Protein AF-A0A7V2H7M3-F1 (afdb_monomer)

Structure (mmCIF, N/CA/C/O backbone):
data_AF-A0A7V2H7M3-F1
#
_entry.id   AF-A0A7V2H7M3-F1
#
loop_
_atom_site.group_PDB
_atom_site.id
_atom_site.type_symbol
_atom_site.label_atom_id
_atom_site.label_alt_id
_atom_site.label_comp_id
_atom_site.label_asym_id
_atom_site.label_entity_id
_atom_site.label_seq_id
_atom_site.pdbx_PDB_ins_code
_atom_site.Cartn_x
_atom_site.Cartn_y
_atom_site.Cartn_z
_atom_site.occupancy
_atom_site.B_iso_or_equiv
_atom_site.auth_seq_id
_atom_site.auth_comp_id
_atom_site.auth_asym_id
_atom_site.auth_atom_id
_atom_site.pdbx_PDB_model_num
ATOM 1 N N . MET A 1 1 ? 19.286 21.202 -51.052 1.00 45.16 1 MET A N 1
ATOM 2 C CA . MET A 1 1 ? 19.957 20.756 -49.817 1.00 45.16 1 MET A CA 1
ATOM 3 C C . MET A 1 1 ? 18.921 20.887 -48.724 1.00 45.16 1 MET A C 1
ATOM 5 O O . MET A 1 1 ? 18.784 21.968 -48.168 1.00 45.16 1 MET A O 1
ATOM 9 N N . ASP A 1 2 ? 18.118 19.841 -48.536 1.00 50.00 2 ASP A N 1
ATOM 10 C CA . ASP A 1 2 ? 17.126 19.800 -47.464 1.00 50.00 2 ASP A CA 1
ATOM 11 C C . ASP A 1 2 ? 17.863 19.610 -46.144 1.00 50.00 2 ASP A C 1
ATOM 13 O O . ASP A 1 2 ? 18.582 18.627 -45.948 1.00 50.00 2 ASP A O 1
ATOM 17 N N . ALA A 1 3 ? 17.741 20.605 -45.273 1.00 59.19 3 ALA A N 1
ATOM 18 C CA . ALA A 1 3 ? 18.166 20.489 -43.896 1.00 59.19 3 ALA A CA 1
ATOM 19 C C . ALA A 1 3 ? 17.231 19.479 -43.226 1.00 59.19 3 ALA A C 1
ATOM 21 O O . ALA A 1 3 ? 16.051 19.749 -43.021 1.00 59.19 3 ALA A O 1
ATOM 22 N N . LEU A 1 4 ? 17.755 18.290 -42.936 1.00 63.44 4 LEU A N 1
ATOM 23 C CA . LEU A 1 4 ? 17.146 17.373 -41.985 1.00 63.44 4 LEU A CA 1
ATOM 24 C C . LEU A 1 4 ? 17.096 18.104 -40.642 1.00 63.44 4 LEU A C 1
ATOM 26 O O . LEU A 1 4 ? 18.110 18.201 -39.949 1.00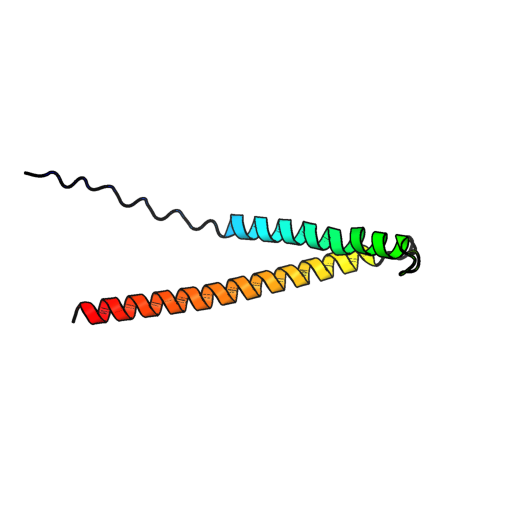 63.44 4 LEU A O 1
ATOM 30 N N . ASP A 1 5 ? 15.927 18.650 -40.313 1.00 64.19 5 ASP A N 1
ATOM 31 C CA . ASP A 1 5 ? 15.593 19.126 -38.978 1.00 64.19 5 ASP A CA 1
ATOM 32 C C . ASP A 1 5 ? 15.692 17.935 -38.020 1.00 64.19 5 ASP A C 1
ATOM 34 O O . ASP A 1 5 ? 14.735 17.199 -37.774 1.00 64.19 5 ASP A O 1
ATOM 38 N N . PHE A 1 6 ? 16.895 17.716 -37.495 1.00 61.62 6 PHE A N 1
ATOM 39 C CA . PHE A 1 6 ? 17.130 16.853 -36.353 1.00 61.62 6 PHE A CA 1
ATOM 40 C C . PHE A 1 6 ? 16.385 17.466 -35.169 1.00 61.62 6 PHE A C 1
ATOM 42 O O . PHE A 1 6 ? 16.909 18.314 -34.450 1.00 61.62 6 PHE A O 1
ATOM 49 N N . HIS A 1 7 ? 15.142 17.037 -34.957 1.00 63.25 7 HIS A N 1
ATOM 50 C CA . HIS A 1 7 ? 14.534 17.125 -33.642 1.00 63.25 7 HIS A CA 1
ATOM 51 C C . HIS A 1 7 ? 15.399 16.272 -32.709 1.00 63.25 7 HIS A C 1
ATOM 53 O O . HIS A 1 7 ? 15.458 15.055 -32.906 1.00 63.25 7 HIS A O 1
ATOM 59 N N . PRO A 1 8 ? 16.111 16.861 -31.728 1.00 59.09 8 PRO A N 1
ATOM 60 C CA . PRO A 1 8 ? 16.808 16.052 -30.748 1.00 59.09 8 PRO A CA 1
ATOM 61 C C . PRO A 1 8 ? 15.738 15.213 -30.056 1.00 59.09 8 PRO A C 1
ATOM 63 O O . PRO A 1 8 ? 14.820 15.765 -29.443 1.00 59.09 8 PRO A O 1
ATOM 66 N N . ALA A 1 9 ? 15.819 13.890 -30.220 1.00 60.97 9 ALA A N 1
ATOM 67 C CA . ALA A 1 9 ? 14.993 12.949 -29.485 1.00 60.97 9 ALA A CA 1
ATOM 68 C C . ALA A 1 9 ? 15.031 13.382 -28.017 1.00 60.97 9 ALA A C 1
ATOM 70 O O . ALA A 1 9 ? 16.110 13.468 -27.422 1.00 60.97 9 ALA A O 1
ATOM 71 N N . GLN A 1 10 ? 13.874 13.787 -27.486 1.00 58.75 10 GLN A N 1
ATOM 72 C CA . GLN A 1 10 ? 13.770 14.289 -26.124 1.00 58.75 10 GLN A CA 1
ATOM 73 C C . GLN A 1 10 ? 14.432 13.263 -25.205 1.00 58.75 10 GLN A C 1
ATOM 75 O O . GLN A 1 10 ? 14.114 12.075 -25.278 1.00 58.75 10 GLN A O 1
ATOM 80 N N . ALA A 1 11 ? 15.407 13.713 -24.409 1.00 60.50 11 ALA A N 1
ATOM 81 C CA . ALA A 1 11 ? 16.127 12.848 -23.486 1.00 60.50 11 ALA A CA 1
ATOM 82 C C . ALA A 1 11 ? 15.110 12.008 -22.695 1.00 60.50 11 ALA A C 1
ATOM 84 O O . ALA A 1 11 ? 14.114 12.581 -22.241 1.00 60.50 11 ALA A O 1
ATOM 85 N N . PRO A 1 12 ? 15.316 10.686 -22.542 1.00 58.56 12 PRO A N 1
ATOM 86 C CA . PRO A 1 12 ? 14.336 9.822 -21.902 1.00 58.56 12 PRO A CA 1
ATOM 87 C C . PRO A 1 12 ? 14.032 10.377 -20.512 1.00 58.56 12 PRO A C 1
ATOM 89 O O . PRO A 1 12 ? 14.915 10.45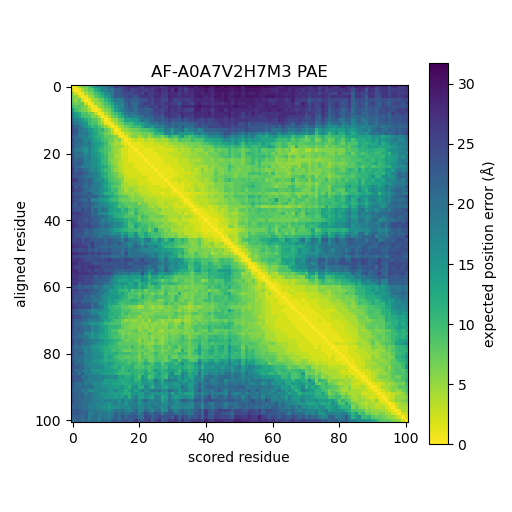5 -19.651 1.00 58.56 12 PRO A O 1
ATOM 92 N N . GLU A 1 13 ? 12.793 10.834 -20.319 1.00 63.31 13 GLU A N 1
ATOM 93 C CA . GLU A 1 13 ? 12.359 11.416 -19.059 1.00 63.31 13 GLU A CA 1
ATOM 94 C C . GLU A 1 13 ? 12.577 10.357 -17.975 1.00 63.31 13 GLU A C 1
ATOM 96 O O . GLU A 1 13 ? 12.093 9.226 -18.072 1.00 63.31 13 GLU A O 1
ATOM 101 N N . ARG A 1 14 ? 13.404 10.682 -16.975 1.00 63.56 14 ARG A N 1
ATOM 102 C CA . ARG A 1 14 ? 13.838 9.713 -15.966 1.00 63.56 14 ARG A CA 1
ATOM 103 C C . ARG A 1 14 ? 12.585 9.118 -15.309 1.00 63.56 14 ARG A C 1
ATOM 105 O O . ARG A 1 14 ? 11.771 9.887 -14.790 1.00 63.56 14 ARG A O 1
ATOM 112 N N . PRO A 1 15 ? 12.404 7.785 -15.309 1.00 67.25 15 PRO A N 1
ATOM 113 C CA . PRO A 1 15 ? 11.145 7.191 -14.889 1.00 67.25 15 PRO A CA 1
ATOM 114 C C . PRO A 1 15 ? 10.860 7.564 -13.430 1.00 67.25 15 PRO A C 1
ATOM 116 O O . PRO A 1 15 ? 11.639 7.258 -12.525 1.00 67.25 15 PRO A O 1
ATOM 119 N N . ARG A 1 16 ? 9.738 8.259 -13.199 1.00 79.75 16 ARG A N 1
ATOM 120 C CA . ARG A 1 16 ? 9.307 8.788 -11.890 1.00 79.75 16 ARG A CA 1
ATOM 121 C C . ARG A 1 16 ? 8.721 7.698 -10.987 1.00 79.75 16 ARG A C 1
ATOM 123 O O . ARG A 1 16 ? 7.652 7.855 -10.400 1.00 79.75 16 ARG A O 1
ATOM 130 N N . THR A 1 17 ? 9.426 6.580 -10.859 1.00 78.38 17 THR A N 1
ATOM 131 C CA . THR A 1 17 ? 8.984 5.405 -10.096 1.00 78.38 17 THR A CA 1
ATOM 132 C C . THR A 1 17 ? 8.724 5.737 -8.630 1.00 78.38 17 THR A C 1
ATOM 134 O O . THR A 1 17 ? 7.724 5.291 -8.078 1.00 78.38 17 THR A O 1
ATOM 137 N N . LEU A 1 18 ? 9.557 6.589 -8.023 1.00 79.75 18 LEU A N 1
ATOM 138 C CA . LEU A 1 18 ? 9.383 7.061 -6.646 1.00 79.75 18 LEU A CA 1
ATOM 139 C C . LEU A 1 18 ? 8.090 7.856 -6.450 1.00 79.75 18 LEU A C 1
ATOM 141 O O . LEU A 1 18 ? 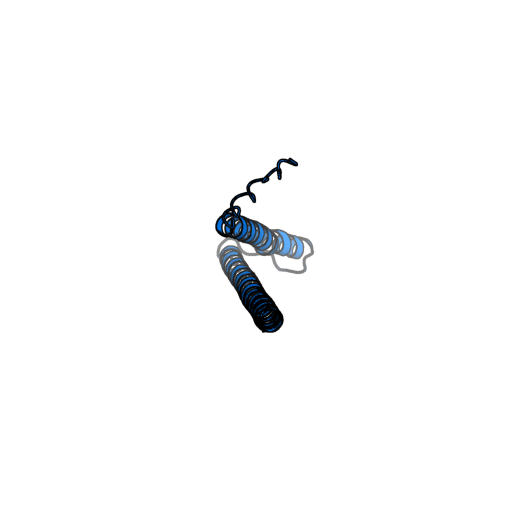7.391 7.642 -5.464 1.00 79.75 18 LEU A O 1
ATOM 145 N N . SER A 1 19 ? 7.751 8.746 -7.386 1.00 81.00 19 SER A N 1
ATOM 146 C CA . SER A 1 19 ? 6.517 9.535 -7.310 1.00 81.00 19 SER A CA 1
ATOM 147 C C . SER A 1 19 ? 5.283 8.642 -7.411 1.00 81.00 19 SER A C 1
ATOM 149 O O . SER A 1 19 ? 4.333 8.822 -6.656 1.00 81.00 19 SER A O 1
ATOM 151 N N . VAL A 1 20 ? 5.320 7.640 -8.294 1.00 82.88 20 VAL A N 1
ATOM 152 C CA . VAL A 1 20 ? 4.240 6.654 -8.430 1.00 82.88 20 VAL A CA 1
ATOM 153 C C . VAL A 1 20 ? 4.117 5.803 -7.163 1.00 82.88 20 VAL A C 1
ATOM 155 O O . VAL A 1 20 ? 3.015 5.629 -6.653 1.00 82.88 20 VAL A O 1
ATOM 158 N N . LEU A 1 21 ? 5.235 5.338 -6.595 1.00 80.94 21 LEU A N 1
ATOM 159 C CA . LEU A 1 21 ? 5.251 4.583 -5.337 1.00 80.94 21 LEU A CA 1
ATOM 160 C C . LEU A 1 21 ? 4.673 5.392 -4.172 1.00 80.94 21 LEU A C 1
ATOM 162 O O . LEU A 1 21 ? 3.862 4.869 -3.411 1.00 80.94 21 LEU A O 1
ATOM 166 N N . ALA A 1 22 ? 5.045 6.669 -4.062 1.00 84.38 22 ALA A N 1
ATOM 167 C CA . ALA A 1 22 ? 4.507 7.570 -3.050 1.00 84.38 22 ALA A CA 1
ATOM 168 C C . ALA A 1 22 ? 2.992 7.764 -3.213 1.00 84.38 22 ALA A C 1
ATOM 170 O O . ALA A 1 22 ? 2.257 7.711 -2.228 1.00 84.38 22 ALA A O 1
ATOM 171 N N . LEU A 1 23 ? 2.512 7.925 -4.450 1.00 86.56 23 LEU A N 1
ATOM 172 C CA . LEU A 1 23 ? 1.087 8.071 -4.744 1.00 86.56 23 LEU A CA 1
ATOM 173 C C . LEU A 1 23 ? 0.299 6.802 -4.384 1.00 86.56 23 LEU A C 1
ATOM 175 O O . LEU A 1 23 ? -0.750 6.890 -3.750 1.00 86.56 23 LEU A O 1
ATOM 179 N N . ILE A 1 24 ? 0.827 5.625 -4.734 1.00 84.88 24 ILE A N 1
ATOM 180 C CA . ILE A 1 24 ? 0.219 4.332 -4.393 1.00 84.88 24 ILE A CA 1
ATOM 181 C C . ILE A 1 24 ? 0.200 4.135 -2.875 1.00 84.88 24 ILE A C 1
ATOM 183 O O . ILE A 1 24 ? -0.819 3.717 -2.333 1.00 84.88 24 ILE A O 1
ATOM 187 N N . ALA A 1 25 ? 1.286 4.463 -2.173 1.00 83.19 25 ALA A N 1
ATOM 188 C CA . ALA A 1 25 ? 1.349 4.354 -0.717 1.00 83.19 25 ALA A CA 1
ATOM 189 C C . ALA A 1 25 ? 0.328 5.271 -0.025 1.00 83.19 25 ALA A C 1
ATOM 191 O O . ALA A 1 25 ? -0.333 4.851 0.928 1.00 83.19 25 ALA A O 1
ATOM 192 N N . LEU A 1 26 ? 0.160 6.498 -0.528 1.00 87.06 26 LEU A N 1
ATOM 193 C CA . LEU A 1 26 ? -0.799 7.470 -0.003 1.00 87.06 26 LEU A CA 1
ATOM 194 C C . LEU A 1 26 ? -2.239 7.019 -0.270 1.00 87.06 26 LEU A C 1
ATOM 196 O O . LEU A 1 26 ? -3.039 6.953 0.662 1.00 87.06 26 LEU A O 1
ATOM 200 N N . ALA A 1 27 ? -2.553 6.617 -1.505 1.00 85.12 27 ALA A N 1
ATOM 201 C CA . ALA A 1 27 ? -3.853 6.049 -1.850 1.00 85.12 27 ALA A CA 1
ATOM 202 C C . ALA A 1 27 ? -4.165 4.817 -0.987 1.00 85.12 27 ALA A C 1
ATOM 204 O O . ALA A 1 27 ? -5.256 4.705 -0.428 1.00 85.12 27 ALA A O 1
ATOM 205 N N . ALA A 1 28 ? -3.184 3.930 -0.801 1.00 82.06 28 ALA A N 1
ATOM 206 C CA . ALA A 1 28 ? -3.340 2.760 0.045 1.00 82.06 28 ALA A CA 1
ATOM 207 C C . ALA A 1 28 ? -3.601 3.125 1.515 1.00 82.06 28 ALA A C 1
ATOM 209 O O . ALA A 1 28 ? -4.413 2.482 2.178 1.00 82.06 28 ALA A O 1
ATOM 210 N N . GLY A 1 29 ? -2.959 4.180 2.018 1.00 82.19 29 GLY A N 1
ATOM 211 C CA . GLY A 1 29 ? -3.238 4.740 3.340 1.00 82.19 29 GLY A CA 1
ATOM 212 C C . GLY A 1 29 ? -4.685 5.215 3.482 1.00 82.19 29 GLY A C 1
ATOM 213 O O . GLY A 1 29 ? -5.348 4.859 4.455 1.00 82.19 29 GLY A O 1
ATOM 214 N N . VAL A 1 30 ? -5.201 5.951 2.491 1.00 84.38 30 VAL A N 1
ATOM 215 C CA . VAL A 1 30 ? -6.588 6.456 2.483 1.00 84.38 30 VAL A CA 1
ATOM 216 C C . VAL A 1 30 ? -7.598 5.310 2.478 1.00 84.38 30 VAL A C 1
ATOM 218 O O . VAL A 1 30 ? -8.523 5.298 3.288 1.00 84.38 30 VAL A O 1
ATOM 221 N N . PHE A 1 31 ? -7.404 4.311 1.617 1.00 80.12 31 PHE A N 1
ATOM 222 C CA . PHE A 1 31 ? -8.272 3.131 1.580 1.00 80.12 31 PHE A CA 1
ATOM 223 C C . PHE A 1 31 ? -8.201 2.314 2.873 1.00 80.12 31 PHE A C 1
ATOM 225 O O . PHE A 1 31 ? -9.237 1.887 3.380 1.00 80.12 31 PHE A O 1
ATOM 232 N N . SER A 1 32 ? -7.007 2.143 3.447 1.00 79.88 32 SER A N 1
ATOM 233 C CA . SER A 1 32 ? -6.847 1.467 4.737 1.00 79.88 32 SER A CA 1
ATOM 234 C C . SER A 1 32 ? -7.589 2.204 5.855 1.00 79.88 32 SER A C 1
ATOM 236 O O . SER A 1 32 ? -8.230 1.579 6.700 1.00 79.88 32 SER A O 1
ATOM 238 N N . TYR A 1 33 ? -7.561 3.539 5.839 1.00 78.81 33 TYR A N 1
ATOM 239 C CA . TYR A 1 33 ? -8.286 4.365 6.801 1.00 78.81 33 TYR A CA 1
ATOM 240 C C . TYR A 1 33 ? -9.804 4.215 6.647 1.00 78.81 33 TYR A C 1
ATOM 242 O O . TYR A 1 33 ? -10.499 3.958 7.631 1.00 78.81 33 TYR A O 1
ATOM 250 N N . LEU A 1 34 ? -10.310 4.302 5.411 1.00 80.44 34 LEU A N 1
ATOM 251 C CA . LEU A 1 34 ? -11.727 4.099 5.095 1.00 80.44 34 LEU A CA 1
ATOM 252 C C . LEU A 1 34 ? -12.216 2.723 5.557 1.00 80.44 34 LEU A C 1
ATOM 254 O O . LEU A 1 34 ? -13.286 2.613 6.151 1.00 80.44 34 LEU A O 1
ATOM 258 N N . TRP A 1 35 ? -11.418 1.680 5.339 1.00 77.94 35 TRP A N 1
ATOM 259 C CA . TRP A 1 35 ? -11.753 0.329 5.774 1.00 77.94 35 TRP A CA 1
ATOM 260 C C . TRP A 1 35 ? -11.726 0.179 7.301 1.00 77.94 35 TRP A C 1
ATOM 262 O O . TRP A 1 35 ? -12.649 -0.369 7.897 1.00 77.94 35 TRP A O 1
ATOM 272 N N . ALA A 1 36 ? -10.681 0.670 7.968 1.00 77.19 36 ALA A N 1
ATOM 273 C CA . ALA A 1 36 ? -10.514 0.455 9.402 1.00 77.19 36 ALA A CA 1
ATOM 274 C C . ALA A 1 36 ? -11.474 1.295 10.255 1.00 77.19 36 ALA A C 1
ATOM 276 O O . ALA A 1 36 ? -11.915 0.819 11.301 1.00 77.19 36 ALA A O 1
ATOM 277 N N . TYR A 1 37 ? -11.793 2.519 9.826 1.00 73.50 37 TYR A N 1
ATOM 278 C CA . TYR A 1 37 ? -12.591 3.467 10.606 1.00 73.50 37 TYR A CA 1
ATOM 279 C C . TYR A 1 37 ? -13.988 3.678 10.031 1.00 73.50 37 TYR A C 1
ATOM 281 O O . TYR A 1 37 ? -14.956 3.459 10.750 1.00 73.50 37 TYR A O 1
ATOM 289 N N . CYS A 1 38 ? -14.123 4.060 8.757 1.00 79.31 38 CYS A N 1
ATOM 290 C CA . CYS A 1 38 ? -15.443 4.378 8.202 1.00 79.31 38 CYS A CA 1
ATOM 291 C C . CYS A 1 38 ? -16.324 3.138 8.038 1.00 79.31 38 CYS A C 1
ATOM 293 O O . CYS A 1 38 ? -17.502 3.188 8.376 1.00 79.31 38 CYS A O 1
ATOM 295 N N . LEU A 1 39 ? -15.774 2.021 7.553 1.00 77.44 39 LEU A N 1
ATOM 296 C CA . LEU A 1 39 ? -16.554 0.793 7.387 1.00 77.44 39 LEU A CA 1
ATOM 297 C C . LEU A 1 39 ? -16.960 0.199 8.742 1.00 77.44 39 LEU A C 1
ATOM 299 O O . LEU A 1 39 ? -18.097 -0.239 8.895 1.00 77.44 39 LEU A O 1
ATOM 303 N N . THR A 1 40 ? -16.063 0.208 9.734 1.00 74.69 40 THR A N 1
ATOM 304 C CA . THR A 1 40 ? -16.394 -0.291 11.078 1.00 74.69 40 THR A CA 1
ATOM 305 C C . THR A 1 40 ? -17.428 0.589 11.771 1.00 74.69 40 THR A C 1
ATOM 307 O O . THR A 1 40 ? -18.370 0.044 12.336 1.00 74.69 40 THR A O 1
ATOM 310 N N . ASP A 1 41 ? -17.327 1.919 11.675 1.00 75.06 41 ASP A N 1
ATOM 311 C CA . ASP A 1 41 ? -18.368 2.813 12.201 1.00 75.06 41 ASP A CA 1
ATOM 312 C C . ASP A 1 41 ? -19.698 2.647 11.468 1.00 75.06 41 ASP A C 1
ATOM 314 O O . ASP A 1 41 ? -20.739 2.620 12.116 1.00 75.06 41 ASP A O 1
ATOM 318 N N . ALA A 1 42 ? -19.687 2.473 10.143 1.00 77.94 42 ALA A N 1
ATOM 319 C CA . ALA A 1 42 ? -20.906 2.222 9.379 1.00 77.94 42 ALA A CA 1
ATOM 320 C C . ALA A 1 42 ? -21.580 0.902 9.793 1.00 77.94 42 ALA A C 1
ATOM 322 O O . ALA A 1 42 ? -22.801 0.844 9.914 1.00 77.94 42 ALA A O 1
ATOM 323 N N . LEU A 1 43 ? -20.797 -0.148 10.059 1.00 80.06 43 LEU A N 1
ATOM 324 C CA . LEU A 1 43 ? -21.302 -1.440 10.534 1.00 80.06 43 LEU A CA 1
ATOM 325 C C . LEU A 1 43 ? -21.832 -1.381 11.972 1.00 80.06 43 LEU A C 1
ATOM 327 O O . LEU A 1 43 ? -22.806 -2.063 12.285 1.00 80.06 43 LEU A O 1
ATOM 331 N N . VAL A 1 44 ? -21.218 -0.571 12.838 1.00 80.19 44 VAL A N 1
ATOM 332 C CA . VAL A 1 44 ? -21.730 -0.314 14.194 1.00 80.19 44 VAL A CA 1
ATOM 333 C C . VAL A 1 44 ? -23.021 0.507 14.130 1.00 80.19 44 VAL A C 1
ATOM 335 O O . VAL A 1 44 ? -23.981 0.181 14.820 1.00 80.19 44 VAL A O 1
ATOM 338 N N . ALA A 1 45 ? -23.086 1.524 13.265 1.00 78.88 45 ALA A N 1
ATOM 339 C CA . ALA A 1 45 ? -24.290 2.328 13.051 1.00 78.88 45 ALA A CA 1
ATOM 340 C C . ALA A 1 45 ? -25.448 1.516 12.444 1.00 78.88 45 ALA A C 1
ATOM 342 O O . ALA A 1 45 ? -26.609 1.814 12.705 1.00 78.88 45 ALA A O 1
ATOM 343 N N . ALA A 1 46 ? -25.137 0.481 11.663 1.00 84.00 46 ALA A N 1
ATOM 344 C CA . ALA A 1 46 ? -26.108 -0.472 11.134 1.00 84.00 46 ALA A CA 1
ATOM 345 C C . ALA A 1 46 ? -26.494 -1.586 12.134 1.00 84.00 46 ALA A C 1
ATOM 347 O O . ALA A 1 46 ? -27.174 -2.528 11.739 1.00 84.00 46 ALA A O 1
ATOM 348 N N . GLU A 1 47 ? -26.026 -1.521 13.390 1.00 76.75 47 GLU A N 1
ATOM 349 C CA . GLU A 1 47 ? -26.188 -2.548 14.441 1.00 76.75 47 GLU A CA 1
ATOM 350 C C . GLU A 1 47 ? -25.697 -3.959 14.051 1.00 76.75 47 GLU A C 1
ATOM 352 O O . GLU A 1 47 ? -25.986 -4.948 14.722 1.00 76.75 47 GLU A O 1
ATOM 357 N N . VAL A 1 48 ? -24.897 -4.070 12.986 1.00 79.94 48 VAL A N 1
ATOM 358 C CA . VAL A 1 48 ? -24.307 -5.340 12.534 1.00 79.94 48 VAL A CA 1
ATOM 359 C C . VAL A 1 48 ? -23.135 -5.744 13.433 1.00 79.94 48 VAL A C 1
ATOM 361 O O . VAL A 1 48 ? -22.860 -6.930 13.616 1.00 79.94 48 VAL A O 1
ATOM 364 N N . LEU A 1 49 ? -22.435 -4.760 14.005 1.00 76.38 49 LEU A N 1
ATOM 365 C CA . LEU A 1 49 ? -21.324 -4.962 14.932 1.00 76.38 49 LEU A CA 1
ATOM 366 C C . LEU A 1 49 ? -21.601 -4.299 16.280 1.00 76.38 49 LEU A C 1
ATOM 368 O O . LEU A 1 49 ? -22.127 -3.190 16.353 1.00 76.38 49 LEU A O 1
ATOM 372 N N . ALA A 1 50 ? -21.181 -4.968 17.356 1.00 75.81 50 ALA A N 1
ATOM 373 C CA . ALA A 1 50 ? -21.255 -4.409 18.697 1.00 75.81 50 ALA A CA 1
ATOM 374 C C . ALA A 1 50 ? -20.348 -3.164 18.829 1.00 75.81 50 ALA A C 1
ATOM 376 O O . ALA A 1 50 ? -19.259 -3.137 18.241 1.00 75.81 50 ALA A O 1
ATOM 377 N N . PRO A 1 51 ? -20.746 -2.158 19.631 1.00 71.88 51 PRO A N 1
ATOM 378 C CA . PRO A 1 51 ? -19.931 -0.977 19.883 1.00 71.88 51 PRO A CA 1
ATOM 379 C C . PRO A 1 51 ? -18.558 -1.365 20.431 1.00 71.88 51 PRO A C 1
ATOM 381 O O . PRO A 1 51 ? -18.438 -2.066 21.439 1.00 71.88 51 PRO A O 1
ATOM 384 N N . ILE A 1 52 ? -17.507 -0.905 19.759 1.00 68.62 52 ILE A N 1
ATOM 385 C CA . ILE A 1 52 ? -16.131 -1.215 20.144 1.00 68.62 52 ILE A CA 1
ATOM 386 C C . ILE A 1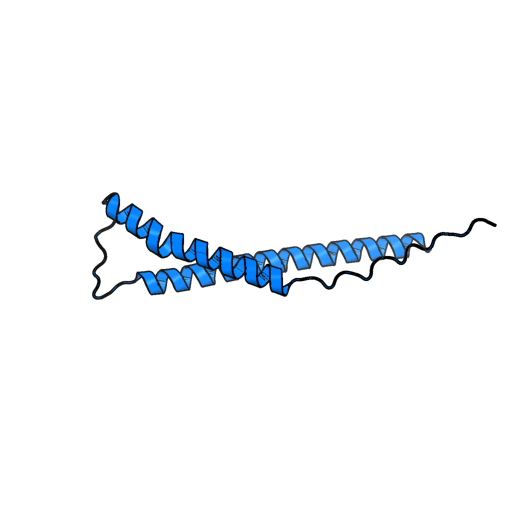 52 ? -15.787 -0.450 21.433 1.00 68.62 52 ILE A C 1
ATOM 388 O O . ILE A 1 52 ? -15.979 0.763 21.525 1.00 68.62 52 ILE A O 1
ATOM 392 N N . ASN A 1 53 ? -15.280 -1.168 22.438 1.00 71.50 53 ASN A N 1
ATOM 393 C CA . ASN A 1 53 ? -14.873 -0.597 23.720 1.00 71.50 53 ASN A CA 1
ATOM 394 C C . ASN A 1 53 ? -13.578 0.226 23.573 1.00 71.50 53 ASN A C 1
ATOM 396 O O . ASN A 1 53 ? -12.527 -0.325 23.246 1.00 71.50 53 ASN A O 1
ATOM 400 N N . ARG A 1 54 ? -13.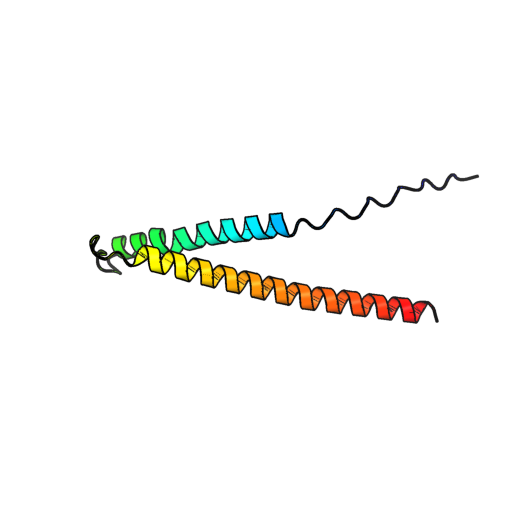646 1.521 23.917 1.00 66.06 54 ARG A N 1
ATOM 401 C CA . ARG A 1 54 ? -12.524 2.483 23.893 1.00 66.06 54 ARG A CA 1
ATOM 402 C C . ARG A 1 54 ? -11.283 2.046 24.676 1.00 66.06 54 ARG A C 1
ATOM 404 O O . ARG A 1 54 ? -10.190 2.519 24.391 1.00 66.06 54 ARG A O 1
ATOM 411 N N . LEU A 1 55 ? -11.433 1.182 25.681 1.00 67.44 55 LEU A N 1
ATOM 412 C CA . LEU A 1 55 ? -10.305 0.736 26.505 1.00 67.44 55 LEU A CA 1
ATOM 413 C C . LEU A 1 55 ? -9.410 -0.286 25.781 1.00 67.44 55 LEU A C 1
ATOM 415 O O . LEU A 1 55 ? -8.267 -0.488 26.179 1.00 67.44 55 LEU A O 1
ATOM 419 N N . ASN A 1 56 ? -9.919 -0.936 24.730 1.00 66.50 56 ASN A N 1
ATOM 420 C CA . ASN A 1 56 ? -9.196 -1.965 23.990 1.00 66.50 56 ASN A CA 1
ATOM 421 C C . ASN A 1 56 ? -9.542 -1.895 22.494 1.00 66.50 56 ASN A C 1
ATOM 423 O O . ASN A 1 56 ? -10.046 -2.857 21.918 1.00 66.50 56 ASN A O 1
ATOM 427 N N . ASP A 1 57 ? -9.323 -0.730 21.880 1.00 69.25 57 ASP A N 1
ATOM 428 C CA . ASP A 1 57 ? -9.632 -0.490 20.468 1.00 69.25 57 ASP A CA 1
ATOM 429 C C . ASP A 1 57 ? -8.710 -1.324 19.542 1.00 69.25 57 ASP A C 1
ATOM 431 O O . ASP A 1 57 ? -7.505 -1.063 19.470 1.00 69.25 57 ASP A O 1
ATOM 435 N N . PRO A 1 58 ? -9.234 -2.300 18.768 1.00 75.75 58 PRO A N 1
ATOM 436 C CA . PRO A 1 58 ? -8.444 -3.097 17.824 1.00 75.75 58 PRO A CA 1
ATOM 437 C C . PRO A 1 58 ? -8.206 -2.376 16.485 1.00 75.75 58 PRO A C 1
ATOM 439 O O . PRO A 1 58 ? -7.381 -2.816 15.680 1.00 75.75 58 PRO A O 1
ATOM 442 N N . ARG A 1 59 ? -8.896 -1.251 16.247 1.00 70.31 59 ARG A N 1
ATOM 443 C CA . ARG A 1 59 ? -8.885 -0.495 14.981 1.00 70.31 59 ARG A CA 1
ATOM 444 C C . ARG A 1 59 ? -7.483 -0.076 14.500 1.00 70.31 59 ARG A C 1
ATOM 446 O O . ARG A 1 59 ? -7.225 -0.227 13.307 1.00 70.31 59 ARG A O 1
ATOM 453 N N . PRO A 1 60 ? -6.537 0.357 15.365 1.00 75.00 60 PRO A N 1
ATOM 454 C CA . PRO A 1 60 ? -5.184 0.712 14.925 1.00 75.00 60 PRO A CA 1
ATOM 455 C C . PRO A 1 60 ? -4.412 -0.492 14.376 1.00 75.00 60 PRO A C 1
ATOM 457 O O . PRO A 1 60 ? -3.642 -0.369 13.424 1.00 75.00 60 PRO A O 1
ATOM 460 N N . ARG A 1 61 ? -4.638 -1.678 14.960 1.00 78.38 61 ARG A N 1
ATOM 461 C CA . ARG A 1 61 ? -4.007 -2.924 14.509 1.00 78.38 61 ARG A CA 1
ATOM 462 C C . ARG A 1 61 ? -4.573 -3.330 13.158 1.00 78.38 61 ARG A C 1
ATOM 464 O O . ARG A 1 61 ? -3.792 -3.648 12.269 1.00 78.38 61 ARG A O 1
ATOM 471 N N . TRP A 1 62 ? -5.896 -3.246 12.994 1.00 79.75 62 TRP A N 1
ATOM 472 C CA . TRP A 1 62 ? -6.561 -3.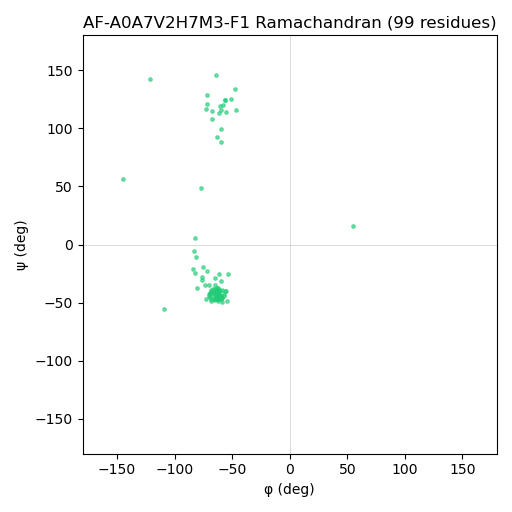511 11.719 1.00 79.75 62 TRP A CA 1
ATOM 473 C C . TRP A 1 62 ? -6.075 -2.576 10.618 1.00 79.75 62 TRP A C 1
ATOM 475 O O . TRP A 1 62 ? -5.664 -3.076 9.576 1.00 79.75 62 TRP A O 1
ATOM 485 N N . PHE A 1 63 ? -5.996 -1.270 10.889 1.00 76.25 63 PHE A N 1
ATOM 486 C CA . PHE A 1 63 ? -5.446 -0.274 9.966 1.00 76.25 63 PHE A CA 1
ATOM 487 C C . PHE A 1 63 ? -4.024 -0.616 9.506 1.00 76.25 63 PHE A C 1
ATOM 489 O O . PHE A 1 63 ? -3.732 -0.593 8.310 1.00 76.25 63 PHE A O 1
ATOM 496 N N . ALA A 1 64 ? -3.132 -0.957 10.442 1.00 78.81 64 ALA A N 1
ATOM 497 C CA . ALA A 1 64 ? -1.766 -1.328 10.094 1.00 78.81 64 ALA A CA 1
ATOM 498 C C . ALA A 1 64 ? -1.743 -2.610 9.247 1.00 78.81 64 ALA A C 1
ATOM 500 O O . ALA A 1 64 ? -1.099 -2.641 8.199 1.00 78.81 64 ALA A O 1
ATOM 501 N N . THR A 1 65 ? -2.486 -3.648 9.644 1.00 82.81 65 THR A N 1
ATOM 502 C CA . THR A 1 65 ? -2.536 -4.910 8.890 1.00 82.81 65 THR A CA 1
ATOM 503 C C . THR A 1 65 ? -3.118 -4.748 7.488 1.00 82.81 65 THR A C 1
ATOM 505 O O . THR A 1 65 ? -2.548 -5.295 6.547 1.00 82.81 65 THR A O 1
ATOM 508 N N . SER A 1 66 ? -4.199 -3.978 7.310 1.00 79.56 66 SER A N 1
ATOM 509 C CA . SER A 1 66 ? -4.793 -3.740 5.990 1.00 79.56 66 SER A CA 1
ATOM 510 C C . SER A 1 66 ? -3.881 -2.899 5.108 1.00 79.56 66 SER A C 1
ATOM 512 O O . SER A 1 66 ? -3.732 -3.202 3.927 1.00 79.56 66 SER A O 1
ATOM 514 N N . TRP A 1 67 ? -3.209 -1.894 5.677 1.00 81.50 67 TRP A N 1
ATOM 515 C CA . TRP A 1 67 ? -2.254 -1.072 4.940 1.00 81.50 67 TRP A CA 1
ATOM 516 C C . TRP A 1 67 ? -1.075 -1.903 4.421 1.00 81.50 67 TRP A C 1
ATOM 518 O O . TRP A 1 67 ? -0.767 -1.859 3.228 1.00 81.50 67 TRP A O 1
ATOM 528 N N . PHE A 1 68 ? -0.468 -2.725 5.285 1.00 85.19 68 PHE A N 1
ATOM 529 C CA . PHE A 1 68 ? 0.603 -3.636 4.879 1.00 85.19 68 PHE A CA 1
ATOM 530 C C . PHE A 1 68 ? 0.129 -4.656 3.839 1.00 85.19 68 PHE A C 1
ATOM 532 O O . PHE A 1 68 ? 0.822 -4.871 2.846 1.00 85.19 68 PHE A O 1
ATOM 539 N N . ALA A 1 69 ? -1.057 -5.244 4.017 1.00 86.75 69 ALA A N 1
ATOM 540 C CA . ALA A 1 69 ? -1.616 -6.188 3.053 1.00 86.75 69 ALA A CA 1
ATOM 541 C C . ALA A 1 69 ? -1.796 -5.547 1.667 1.00 86.75 69 ALA A C 1
ATOM 543 O O . ALA A 1 69 ? -1.377 -6.122 0.663 1.00 86.75 69 ALA A O 1
ATOM 544 N 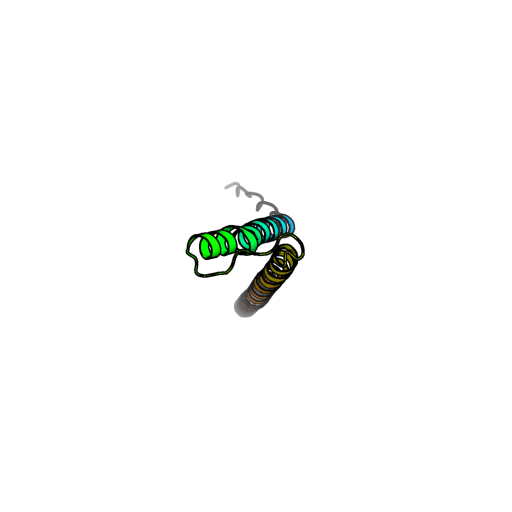N . MET A 1 70 ? -2.337 -4.328 1.598 1.00 81.94 70 MET A N 1
ATOM 545 C CA . MET A 1 70 ? -2.498 -3.609 0.331 1.00 81.94 70 MET A CA 1
ATOM 546 C C . MET A 1 70 ? -1.165 -3.229 -0.307 1.00 81.94 70 MET A C 1
ATOM 548 O O . MET A 1 70 ? -1.017 -3.340 -1.523 1.00 81.94 70 MET A O 1
ATOM 552 N N . MET A 1 71 ? -0.174 -2.826 0.491 1.00 85.56 71 MET A N 1
ATOM 553 C CA . MET A 1 71 ? 1.159 -2.535 -0.034 1.00 85.56 71 MET A CA 1
ATOM 554 C C . MET A 1 71 ? 1.816 -3.766 -0.655 1.00 85.56 71 MET A C 1
ATOM 556 O O . MET A 1 71 ? 2.373 -3.668 -1.748 1.00 85.56 71 MET A O 1
ATOM 560 N N . ILE A 1 72 ? 1.682 -4.929 -0.014 1.00 88.94 72 ILE A N 1
ATOM 561 C CA . ILE A 1 72 ? 2.159 -6.202 -0.564 1.00 88.94 72 ILE A CA 1
ATOM 562 C C . ILE A 1 72 ? 1.453 -6.508 -1.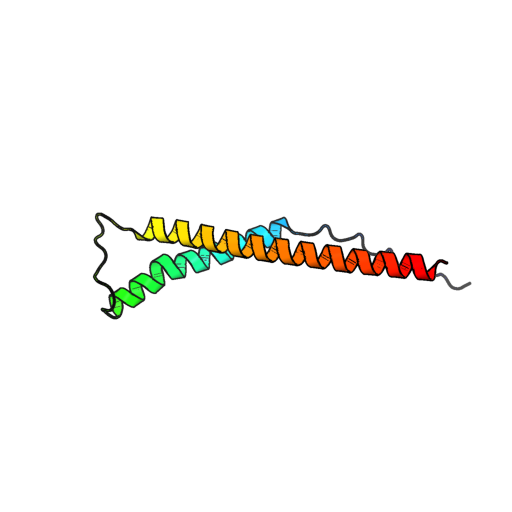888 1.00 88.94 72 ILE A C 1
ATOM 564 O O . ILE A 1 72 ? 2.118 -6.843 -2.865 1.00 88.94 72 ILE A O 1
ATOM 568 N N . VAL A 1 73 ? 0.129 -6.335 -1.962 1.00 88.56 73 VAL A N 1
ATOM 569 C CA . VAL A 1 73 ? -0.632 -6.550 -3.204 1.00 88.56 73 VAL A CA 1
ATOM 570 C C . VAL A 1 73 ? -0.127 -5.644 -4.329 1.00 88.56 73 VAL A C 1
ATOM 572 O O . VAL A 1 73 ? 0.176 -6.137 -5.415 1.00 88.56 73 VAL A O 1
ATOM 575 N N . PHE A 1 74 ? 0.033 -4.342 -4.084 1.00 85.38 74 PHE A N 1
ATOM 576 C CA . PHE A 1 74 ? 0.535 -3.424 -5.109 1.00 85.38 74 PHE A CA 1
ATOM 577 C C . PHE A 1 74 ? 1.976 -3.731 -5.530 1.00 85.38 74 PHE A C 1
ATOM 579 O O . PHE A 1 74 ? 2.286 -3.656 -6.720 1.00 85.38 74 PHE A O 1
ATOM 586 N N . MET A 1 75 ? 2.847 -4.126 -4.596 1.00 86.19 75 MET A N 1
ATOM 587 C CA . MET A 1 75 ? 4.204 -4.571 -4.927 1.00 86.19 75 MET A CA 1
ATOM 588 C C . MET A 1 75 ? 4.196 -5.820 -5.809 1.00 86.19 75 MET A C 1
ATOM 590 O O . MET A 1 75 ? 4.938 -5.874 -6.787 1.00 86.19 75 MET A O 1
ATOM 594 N N . LEU A 1 76 ? 3.346 -6.804 -5.504 1.00 88.81 76 LEU A N 1
ATOM 595 C CA . LEU A 1 76 ? 3.220 -8.021 -6.306 1.00 88.81 76 LEU A CA 1
ATOM 596 C C . LEU A 1 76 ? 2.739 -7.713 -7.726 1.00 88.81 76 LEU A C 1
ATOM 598 O O . LEU A 1 76 ? 3.306 -8.231 -8.687 1.00 88.81 76 LEU A O 1
ATOM 602 N N . VAL A 1 77 ? 1.743 -6.835 -7.868 1.00 88.06 77 VAL A N 1
ATOM 603 C CA . VAL A 1 77 ? 1.250 -6.394 -9.181 1.00 88.06 77 VAL A CA 1
ATOM 604 C C . VAL A 1 77 ? 2.346 -5.659 -9.952 1.00 88.06 77 VAL A C 1
ATOM 606 O O . VAL A 1 77 ? 2.598 -5.984 -11.111 1.00 88.06 77 VAL A O 1
ATOM 60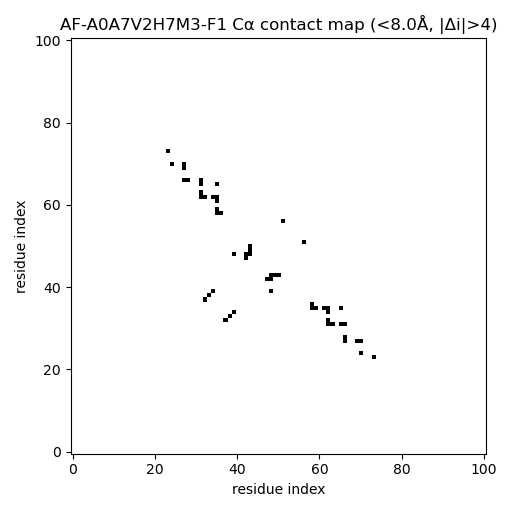9 N N . GLY A 1 78 ? 3.050 -4.721 -9.314 1.00 84.38 78 GLY A N 1
ATOM 610 C CA . GLY A 1 78 ? 4.160 -3.997 -9.937 1.00 84.38 78 GLY A CA 1
ATOM 611 C C . GLY A 1 78 ? 5.284 -4.928 -10.395 1.00 84.38 78 GLY A C 1
ATOM 612 O O . GLY A 1 78 ? 5.750 -4.834 -11.529 1.00 84.38 78 GLY A O 1
ATOM 613 N N . PHE A 1 79 ? 5.666 -5.888 -9.553 1.00 86.62 79 PHE A N 1
ATOM 614 C CA . PHE A 1 79 ? 6.667 -6.900 -9.881 1.00 86.62 79 PHE A CA 1
ATOM 615 C C . PHE A 1 79 ? 6.235 -7.788 -11.055 1.00 86.62 79 PHE A C 1
ATOM 617 O O . PHE A 1 79 ? 7.039 -8.106 -11.935 1.00 86.62 79 PHE A O 1
ATOM 624 N N . PHE A 1 80 ? 4.957 -8.168 -11.096 1.00 89.12 80 PHE A N 1
ATOM 625 C CA . PHE A 1 80 ? 4.397 -8.943 -12.196 1.00 89.12 80 PHE A CA 1
ATOM 626 C C . PHE A 1 80 ? 4.422 -8.155 -13.511 1.00 89.12 80 PHE A C 1
ATOM 628 O O . PHE A 1 80 ? 4.903 -8.664 -14.523 1.00 89.12 80 PHE A O 1
ATOM 635 N N . LEU A 1 81 ? 3.990 -6.892 -13.493 1.00 86.12 81 LEU A N 1
ATOM 636 C CA . LEU A 1 81 ? 4.032 -6.017 -14.666 1.00 86.12 81 LEU A CA 1
ATOM 637 C C . LEU A 1 81 ? 5.465 -5.780 -15.152 1.00 86.12 81 LEU A C 1
ATOM 639 O O . LEU A 1 81 ? 5.715 -5.845 -16.352 1.00 86.12 81 LEU A O 1
ATOM 643 N N . GLN A 1 82 ? 6.424 -5.591 -14.243 1.00 84.25 82 GLN A N 1
ATOM 644 C CA . GLN A 1 82 ? 7.835 -5.449 -14.602 1.00 84.25 82 GLN A CA 1
ATOM 645 C C . GLN A 1 82 ? 8.374 -6.715 -15.281 1.00 84.25 82 GLN A C 1
ATOM 647 O O . GLN A 1 82 ? 9.058 -6.632 -16.298 1.00 84.25 82 GLN A O 1
ATOM 652 N N . ARG A 1 83 ? 8.026 -7.902 -14.769 1.00 84.44 83 ARG A N 1
ATOM 653 C CA . ARG A 1 83 ? 8.386 -9.189 -15.389 1.00 84.44 83 ARG A CA 1
ATOM 654 C C . ARG A 1 83 ? 7.810 -9.336 -16.798 1.00 84.44 83 ARG A C 1
ATOM 656 O O . ARG A 1 83 ? 8.498 -9.858 -17.673 1.00 84.44 83 ARG A O 1
ATOM 663 N N . VAL A 1 84 ? 6.570 -8.901 -17.014 1.00 85.56 84 VAL A N 1
ATOM 664 C CA . VAL A 1 84 ? 5.927 -8.930 -18.337 1.00 85.56 84 VAL A CA 1
ATOM 665 C C . VAL A 1 84 ? 6.582 -7.921 -19.280 1.00 85.56 84 VAL A C 1
ATOM 667 O O . VAL A 1 84 ? 6.936 -8.287 -20.395 1.00 85.56 84 VAL A O 1
ATOM 670 N N . SER A 1 85 ? 6.833 -6.698 -18.814 1.00 80.25 85 SER A N 1
ATOM 671 C CA . SER A 1 85 ? 7.490 -5.640 -19.588 1.00 80.25 85 SER A CA 1
ATOM 672 C C . SER A 1 85 ? 8.891 -6.051 -20.057 1.00 80.25 85 SER A C 1
ATOM 674 O O . SER A 1 85 ? 9.197 -5.946 -21.242 1.00 80.25 85 SER A O 1
ATOM 676 N N . VAL A 1 86 ? 9.705 -6.638 -19.169 1.00 81.00 86 VAL A N 1
ATOM 677 C CA . VAL A 1 86 ? 11.038 -7.161 -19.523 1.00 81.00 86 VAL A CA 1
ATOM 678 C C . VAL A 1 86 ? 10.950 -8.283 -20.558 1.00 81.00 86 VAL A C 1
ATOM 680 O O . VAL A 1 86 ? 11.801 -8.370 -21.438 1.00 81.00 86 VAL A O 1
ATOM 683 N N . ARG A 1 87 ? 9.930 -9.147 -20.482 1.00 76.56 87 ARG A N 1
ATOM 684 C CA . ARG A 1 87 ? 9.724 -10.204 -21.484 1.00 76.56 87 ARG A CA 1
ATOM 685 C C . ARG A 1 87 ? 9.353 -9.641 -22.853 1.00 76.56 87 ARG A C 1
ATOM 687 O O . ARG A 1 87 ? 9.846 -10.160 -23.845 1.00 76.56 87 ARG A O 1
ATOM 694 N N . GLN A 1 88 ? 8.519 -8.606 -22.892 1.00 74.25 88 GLN A N 1
ATOM 695 C CA . GLN A 1 88 ? 8.122 -7.954 -24.140 1.00 74.25 88 GLN A CA 1
ATOM 696 C C . GLN A 1 88 ? 9.287 -7.206 -24.795 1.00 74.25 88 GLN A C 1
ATOM 698 O O . GLN A 1 88 ? 9.475 -7.331 -25.999 1.00 74.25 88 GLN A O 1
ATOM 703 N N . MET A 1 89 ? 10.115 -6.504 -24.016 1.00 73.31 89 MET A N 1
ATOM 704 C CA . MET A 1 89 ? 11.333 -5.877 -24.550 1.00 73.31 89 MET A CA 1
ATOM 705 C C . MET A 1 89 ? 12.280 -6.921 -25.146 1.00 73.31 89 MET A C 1
ATOM 707 O O . MET A 1 89 ? 12.682 -6.795 -26.293 1.00 73.31 89 MET A O 1
ATOM 711 N N . ARG A 1 90 ? 12.505 -8.036 -24.439 1.00 74.88 90 ARG A N 1
ATOM 712 C CA . ARG A 1 90 ? 13.343 -9.133 -24.947 1.00 74.88 90 ARG A CA 1
ATOM 713 C C . ARG A 1 90 ? 12.846 -9.754 -26.253 1.00 74.88 90 ARG A C 1
ATOM 715 O O . ARG A 1 90 ? 13.655 -10.273 -27.010 1.00 74.88 90 ARG A O 1
ATOM 722 N N . SER A 1 91 ? 11.532 -9.773 -26.488 1.00 75.06 91 SER A N 1
ATOM 723 C CA . SER A 1 91 ? 10.988 -10.254 -27.763 1.00 75.06 91 SER A CA 1
ATOM 724 C C . SER A 1 91 ? 11.156 -9.255 -28.902 1.00 75.06 91 SER A C 1
ATOM 726 O O . SER A 1 91 ? 11.240 -9.694 -30.039 1.00 75.06 91 SER A O 1
ATOM 728 N N . LEU A 1 92 ? 11.202 -7.951 -28.608 1.00 72.19 92 LEU A N 1
ATOM 729 C CA . LEU A 1 92 ? 11.462 -6.917 -29.612 1.00 72.19 92 LEU A CA 1
ATOM 730 C C . LEU A 1 92 ? 12.933 -6.939 -30.034 1.00 72.19 92 LEU A C 1
ATOM 732 O O . LEU A 1 92 ? 13.197 -7.022 -31.226 1.00 72.19 92 LEU A O 1
ATOM 736 N N . ASP A 1 93 ? 13.858 -7.004 -29.071 1.00 75.94 93 ASP A N 1
ATOM 737 C CA . ASP A 1 93 ? 15.299 -7.105 -29.353 1.00 75.94 93 ASP A CA 1
ATOM 738 C C . ASP A 1 93 ? 15.612 -8.330 -30.240 1.00 75.94 93 ASP A C 1
ATOM 740 O O . ASP A 1 93 ? 16.397 -8.257 -31.178 1.00 75.94 93 ASP A O 1
ATOM 744 N N . ALA A 1 94 ? 14.939 -9.462 -29.992 1.00 74.62 94 ALA A N 1
ATOM 745 C CA . ALA A 1 94 ? 15.113 -10.681 -30.784 1.00 74.62 94 ALA A CA 1
ATOM 746 C C . ALA A 1 94 ? 14.513 -10.602 -32.203 1.00 74.62 94 ALA A C 1
ATOM 748 O O . ALA A 1 94 ? 14.898 -11.387 -33.066 1.00 74.62 94 ALA A O 1
ATOM 749 N N . MET A 1 95 ? 13.542 -9.714 -32.440 1.00 72.12 95 MET A N 1
ATOM 750 C CA . MET A 1 95 ? 13.010 -9.452 -33.783 1.00 72.12 95 MET A CA 1
ATOM 751 C C . MET A 1 95 ? 13.925 -8.499 -34.557 1.00 72.12 95 MET A C 1
ATOM 753 O O . MET A 1 95 ? 14.132 -8.718 -35.743 1.00 72.12 95 MET A O 1
ATOM 757 N N . GLU A 1 96 ? 14.505 -7.503 -33.884 1.00 75.56 96 GLU A N 1
ATOM 758 C CA . GLU A 1 96 ? 15.475 -6.566 -34.468 1.00 75.56 96 GLU A CA 1
ATOM 759 C C . GLU A 1 96 ? 16.763 -7.293 -34.899 1.00 75.56 96 GLU A C 1
ATOM 761 O O . GLU A 1 96 ? 17.173 -7.183 -36.051 1.00 75.56 96 GLU A O 1
ATOM 766 N N . GLU A 1 97 ? 17.325 -8.165 -34.050 1.00 74.25 97 GLU A N 1
ATOM 767 C CA . GLU A 1 97 ? 18.482 -9.010 -34.415 1.00 74.25 97 GLU A CA 1
ATOM 768 C C . GLU A 1 97 ? 18.198 -9.981 -35.579 1.00 74.25 97 GLU A C 1
ATOM 770 O O . GLU A 1 97 ? 19.125 -10.406 -36.271 1.00 74.25 97 GLU A O 1
ATOM 775 N N . ALA A 1 98 ? 16.933 -10.361 -35.792 1.00 67.81 98 ALA A N 1
ATOM 776 C CA . ALA A 1 98 ? 16.526 -11.230 -36.895 1.00 67.81 98 ALA A CA 1
ATOM 777 C C . ALA A 1 98 ? 16.286 -10.467 -38.209 1.00 67.81 98 ALA A C 1
ATOM 779 O O . ALA A 1 98 ? 16.318 -11.086 -39.268 1.00 67.81 98 ALA A O 1
ATOM 780 N N . GLU A 1 99 ? 16.034 -9.156 -38.151 1.00 62.38 99 GLU A N 1
ATOM 781 C CA . GLU A 1 99 ? 15.903 -8.284 -39.327 1.00 62.38 99 GLU A CA 1
ATOM 782 C C . GLU A 1 99 ? 17.267 -7.824 -39.870 1.00 62.38 99 GLU A C 1
ATOM 784 O O . GLU A 1 99 ? 17.384 -7.519 -41.056 1.00 62.38 99 GLU A O 1
ATOM 789 N N . GLU A 1 100 ? 18.306 -7.797 -39.028 1.00 58.59 100 GLU A N 1
ATOM 790 C CA . GLU A 1 100 ? 19.672 -7.413 -39.417 1.00 58.59 100 GLU A CA 1
ATOM 791 C C . GLU A 1 100 ? 20.504 -8.547 -40.063 1.00 58.59 100 GLU A C 1
ATOM 793 O O . GLU A 1 100 ? 21.620 -8.289 -40.526 1.00 58.59 100 GLU A O 1
ATOM 798 N N . GLN A 1 101 ? 19.988 -9.785 -40.124 1.00 48.19 101 GLN A N 1
ATOM 799 C CA . GLN A 1 101 ? 20.621 -10.940 -40.795 1.00 48.19 101 GLN A CA 1
ATOM 800 C C . GLN A 1 101 ? 20.010 -11.235 -42.167 1.00 48.19 101 GLN A C 1
ATOM 802 O O . GLN A 1 101 ? 20.803 -11.542 -43.090 1.00 48.19 101 GLN A O 1
#

pLDDT: mean 75.72, std 9.51, range [45.16, 89.12]

Radius of gyration: 24.45 Å; Cα contacts (8 Å, |Δi|>4): 28; chains: 1; bounding box: 47×32×76 Å

Sequence (101 aa):
MDALDFHPAQAPERPRTLSVLALIALAAGVFSYLWAYCLTDALVAAEVLAPINRLNDPRPRWFATSWFAMMIVFMLVGFFLQRVSVRQMRSLDAMEEAEEQ

Solvent-accessible surface area (backbone atoms only — not comparable to full-atom values): 5928 Å² total; per-residue (Å²): 134,83,79,79,79,75,70,75,76,73,72,81,72,74,81,61,58,66,61,52,50,53,50,52,53,52,53,40,47,54,53,20,46,43,53,37,48,54,49,48,50,50,34,34,74,66,68,76,37,77,82,79,53,84,92,68,64,60,46,68,60,48,26,52,53,47,32,53,52,49,51,51,51,53,49,52,52,52,53,50,51,50,55,50,51,54,50,52,51,56,54,50,55,57,49,54,64,61,72,76,107

Foldseek 3Di:
DDPPPPPPPPDPDDPVVVVVLVVQLVVLLVVLCCVLPVVVVVCVVVVVDPDDDPVDRCSVVSSVVSSVVSNVVVVVVVVVVVVVVVVVVVVVVVVVVVVVD

Secondary structure (DSSP, 8-state):
------------PPP-HHHHHHHHHHHHHHHHHIIIIIIHHHHHHTTSSPPPPGGG--HHHHHHHHHHHHHHHHHHHHHHHHHHHHHHHHHHHHHHHHH--

Mean predicted aligned error: 12.89 Å

Nearest PDB structures (foldseek):
  4hr1-assembly1_A  TM=4.386E-01  e=9.096E+00  Pyrococcus abyssi virus 1